Protein AF-A0A4R4JFX0-F1 (afdb_monomer_lite)

Foldseek 3Di:
DDWDKDWPQVVCCVPVVSPLCVVCVVVVHDSVVSVVSNVQRWMATPNDIGGDDDDDDDPVVPPD

Radius of gyration: 14.71 Å; chains: 1; bounding box: 25×23×48 Å

Secondary structure (DSSP, 8-state):
----EEEHHHHHHHHHTT-HHHHHHHTTS-HHHHHHHHHTT-EEETTEEE--------GGGG--

pLDDT: mean 90.26, std 14.13, range [42.56, 98.38]

Structure (mmCIF, N/CA/C/O backbone):
data_AF-A0A4R4JFX0-F1
#
_entry.id   AF-A0A4R4JFX0-F1
#
loop_
_atom_site.group_PDB
_atom_site.id
_atom_site.type_symbol
_atom_site.label_atom_id
_atom_site.label_alt_id
_atom_site.label_comp_id
_atom_site.label_asym_id
_atom_site.label_entity_id
_atom_site.label_seq_id
_atom_site.pdbx_PDB_ins_code
_atom_site.Cartn_x
_atom_site.Cartn_y
_atom_site.Cartn_z
_atom_site.occupancy
_atom_site.B_iso_or_equiv
_atom_site.auth_seq_id
_atom_site.auth_comp_id
_atom_site.auth_asym_id
_atom_site.auth_atom_id
_atom_site.pdbx_PDB_model_num
ATOM 1 N N . MET A 1 1 ? -18.453 -15.924 -5.268 1.00 42.56 1 MET A N 1
ATOM 2 C CA . MET A 1 1 ? -17.644 -15.103 -4.341 1.00 42.56 1 MET A CA 1
ATOM 3 C C . MET A 1 1 ? -17.095 -13.923 -5.124 1.00 42.56 1 MET A C 1
ATOM 5 O O . MET A 1 1 ? -16.291 -14.143 -6.025 1.00 42.56 1 MET A O 1
ATOM 9 N N . ASN A 1 2 ? -17.580 -1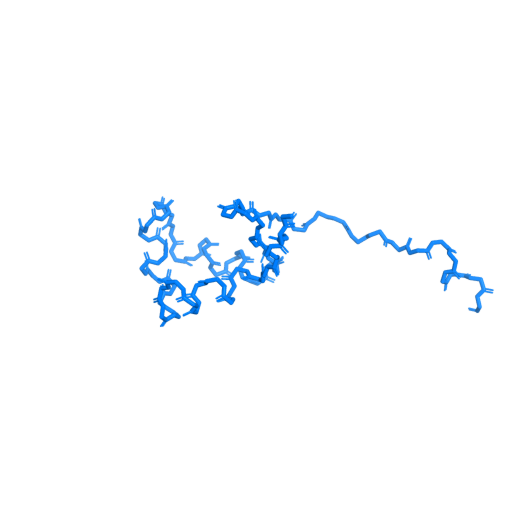2.710 -4.855 1.00 53.88 2 ASN A N 1
ATOM 10 C CA . ASN A 1 2 ? -17.060 -11.499 -5.491 1.00 53.88 2 ASN A CA 1
ATOM 11 C C . ASN A 1 2 ? -15.643 -11.262 -4.966 1.00 53.88 2 ASN A C 1
ATOM 13 O O . ASN A 1 2 ? -15.466 -11.011 -3.780 1.00 53.88 2 ASN A O 1
ATOM 17 N N . ARG A 1 3 ? -14.633 -11.410 -5.826 1.00 57.41 3 ARG A N 1
ATOM 18 C CA . ARG A 1 3 ? -13.255 -11.062 -5.471 1.00 57.41 3 ARG A CA 1
ATOM 19 C C . ARG A 1 3 ? -13.153 -9.544 -5.515 1.00 57.41 3 ARG A C 1
ATOM 21 O O . ARG A 1 3 ? -13.165 -8.972 -6.601 1.00 57.41 3 ARG A O 1
ATOM 28 N N . GLN A 1 4 ? -13.090 -8.902 -4.356 1.00 75.94 4 GLN A N 1
ATOM 29 C CA . GLN A 1 4 ? -12.814 -7.475 -4.279 1.00 75.94 4 GLN A CA 1
ATOM 30 C C . GLN A 1 4 ? -11.299 -7.296 -4.399 1.00 75.94 4 GLN A C 1
ATOM 32 O O . GLN A 1 4 ? -10.548 -7.697 -3.511 1.00 75.94 4 GLN A O 1
ATOM 37 N N . CYS A 1 5 ? -10.850 -6.805 -5.555 1.00 91.00 5 CYS A N 1
ATOM 38 C CA . CYS A 1 5 ? -9.477 -6.359 -5.760 1.00 91.00 5 CYS A CA 1
ATOM 39 C C . CYS A 1 5 ? -9.470 -4.840 -5.869 1.00 91.00 5 CYS A C 1
ATOM 41 O O . CYS A 1 5 ? -10.196 -4.268 -6.682 1.00 91.00 5 CYS A O 1
ATOM 43 N N . GLU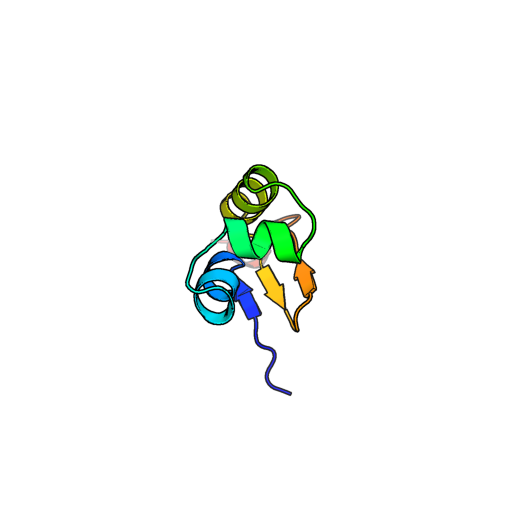 A 1 6 ? -8.635 -4.199 -5.069 1.00 94.69 6 GLU A N 1
ATOM 44 C CA . GLU A 1 6 ? -8.492 -2.749 -5.067 1.00 94.69 6 GLU A CA 1
ATOM 45 C C . GLU A 1 6 ? -7.042 -2.357 -4.812 1.00 94.69 6 GLU A C 1
ATOM 47 O O . GLU A 1 6 ? -6.238 -3.144 -4.301 1.00 94.69 6 GLU A O 1
ATOM 52 N N . THR A 1 7 ? -6.679 -1.139 -5.194 1.00 97.56 7 THR A N 1
ATOM 53 C CA . THR A 1 7 ? -5.378 -0.588 -4.819 1.00 97.56 7 THR A CA 1
ATOM 54 C C . THR A 1 7 ? -5.318 -0.386 -3.306 1.00 97.56 7 THR A C 1
ATOM 56 O O . THR A 1 7 ? -6.328 -0.120 -2.653 1.00 97.56 7 THR A O 1
ATOM 59 N N . LEU A 1 8 ? -4.116 -0.442 -2.727 1.00 97.75 8 LEU A N 1
ATOM 60 C CA . LEU A 1 8 ? -3.937 -0.132 -1.307 1.00 97.75 8 LEU A CA 1
ATOM 61 C C . LEU A 1 8 ? -4.479 1.266 -0.961 1.00 97.75 8 LEU A C 1
ATOM 63 O O . LEU A 1 8 ? -5.019 1.468 0.123 1.00 97.75 8 LEU A O 1
ATOM 67 N N . LYS A 1 9 ? -4.361 2.229 -1.883 1.00 97.94 9 LYS A N 1
ATOM 68 C CA . LYS A 1 9 ? -4.879 3.580 -1.669 1.00 97.94 9 LYS A CA 1
ATOM 69 C C . LYS A 1 9 ? -6.404 3.578 -1.512 1.00 97.94 9 LYS A C 1
ATOM 71 O O . LYS A 1 9 ? -6.898 4.161 -0.554 1.00 97.94 9 LYS A O 1
ATOM 76 N N . GLU A 1 10 ? -7.127 2.908 -2.406 1.00 97.62 10 GLU A N 1
ATOM 77 C CA . GLU A 1 10 ? -8.593 2.804 -2.343 1.00 97.62 10 GLU A CA 1
ATOM 78 C C . GLU A 1 10 ? -9.057 2.090 -1.070 1.00 97.62 10 GLU A C 1
ATOM 80 O O . GLU A 1 10 ? -9.993 2.550 -0.413 1.00 97.62 10 GLU A O 1
ATOM 85 N N . TYR A 1 11 ? -8.340 1.039 -0.662 1.00 97.12 11 TYR A N 1
ATOM 86 C CA . TYR A 1 11 ? -8.617 0.339 0.589 1.00 97.12 11 TYR A CA 1
ATOM 87 C C . TYR A 1 11 ? -8.465 1.271 1.803 1.00 97.12 11 TYR A C 1
ATOM 89 O O . TYR A 1 11 ? -9.335 1.332 2.674 1.00 97.12 11 TYR A O 1
ATOM 97 N N . ILE A 1 12 ? -7.386 2.059 1.857 1.00 97.62 12 ILE A N 1
ATOM 98 C CA . ILE A 1 12 ? -7.168 3.047 2.926 1.00 97.62 12 ILE A CA 1
ATOM 99 C C . ILE A 1 12 ? -8.244 4.139 2.888 1.00 97.62 12 ILE A C 1
ATOM 101 O O . ILE A 1 12 ? -8.756 4.534 3.937 1.00 97.62 12 ILE A O 1
ATOM 105 N N . ASP A 1 13 ? -8.619 4.617 1.702 1.00 97.75 13 ASP A N 1
ATOM 106 C CA . ASP A 1 13 ? -9.672 5.619 1.545 1.00 97.75 13 ASP A CA 1
ATOM 107 C C . ASP A 1 13 ? -11.012 5.097 2.102 1.00 97.75 13 ASP A C 1
ATOM 109 O O . ASP A 1 13 ? -11.643 5.778 2.913 1.00 97.75 13 ASP A O 1
ATOM 113 N N . 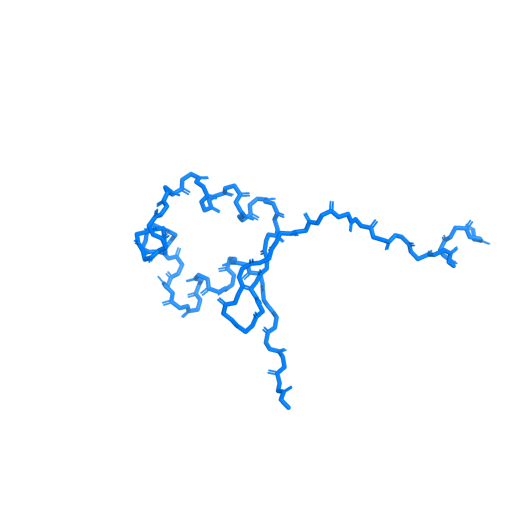ARG A 1 14 ? -11.401 3.859 1.764 1.00 96.31 14 ARG A N 1
ATOM 114 C CA . ARG A 1 14 ? -12.673 3.253 2.193 1.00 96.31 14 ARG A CA 1
ATOM 115 C C . ARG A 1 14 ? -12.703 2.868 3.674 1.00 96.31 14 ARG A C 1
ATOM 117 O O . ARG A 1 14 ? -13.707 3.110 4.338 1.00 96.31 14 ARG A O 1
ATOM 124 N N . HIS A 1 15 ? -11.638 2.260 4.193 1.00 96.12 15 HIS A N 1
ATOM 125 C CA . HIS A 1 15 ? -11.642 1.651 5.533 1.00 96.12 15 HIS A CA 1
ATOM 126 C C . HIS A 1 15 ? -11.013 2.543 6.614 1.00 96.12 15 HIS A C 1
ATOM 128 O O . HIS A 1 15 ? -11.308 2.396 7.801 1.00 96.12 15 HIS A O 1
ATOM 134 N N . PHE A 1 16 ? -10.170 3.499 6.218 1.00 96.88 16 PHE A N 1
ATOM 135 C CA . PHE A 1 16 ? -9.442 4.386 7.129 1.00 96.88 16 PHE A CA 1
ATOM 136 C C . PHE A 1 16 ? -9.716 5.873 6.856 1.00 96.88 16 PHE A C 1
ATOM 138 O O . PHE A 1 16 ? -9.076 6.725 7.475 1.00 96.88 16 PHE A O 1
ATOM 145 N N . GLY A 1 17 ? -10.660 6.203 5.965 1.00 96.69 17 GLY A N 1
ATOM 146 C CA . GLY A 1 17 ? -11.009 7.585 5.620 1.00 96.69 17 GLY A CA 1
ATOM 147 C C . GLY A 1 17 ? -9.851 8.343 4.969 1.00 96.69 17 GLY A C 1
ATOM 148 O O . GLY A 1 17 ? -9.678 9.534 5.210 1.00 96.69 17 GLY A O 1
ATOM 149 N N . GLY A 1 18 ? -8.985 7.632 4.241 1.00 95.94 18 GLY A N 1
ATOM 150 C CA . GLY A 1 18 ? -7.785 8.188 3.606 1.00 95.94 18 GLY A CA 1
ATOM 151 C C . GLY A 1 18 ? -6.619 8.426 4.570 1.00 95.94 18 GLY A C 1
ATOM 152 O O . GLY A 1 18 ? -5.549 8.882 4.162 1.00 95.94 18 GLY A O 1
ATOM 153 N N . ASN A 1 19 ? -6.782 8.095 5.856 1.00 97.56 19 ASN A N 1
ATOM 154 C CA . ASN A 1 19 ? -5.755 8.305 6.866 1.00 97.56 19 ASN A CA 1
ATOM 155 C C . ASN A 1 19 ? -4.692 7.193 6.826 1.00 97.56 19 ASN A C 1
ATOM 157 O O . ASN A 1 19 ? -4.794 6.168 7.507 1.00 97.56 19 ASN A O 1
ATOM 161 N N . GLN A 1 20 ? -3.632 7.429 6.050 1.00 97.12 20 GLN A N 1
ATOM 162 C CA . GLN A 1 20 ? -2.499 6.506 5.917 1.00 97.12 20 GLN A CA 1
ATOM 163 C C . GLN A 1 20 ? -1.784 6.242 7.250 1.00 97.12 20 GLN A C 1
ATOM 165 O O . GLN A 1 20 ? -1.326 5.126 7.480 1.00 97.12 20 GLN A O 1
ATOM 170 N N . SER A 1 21 ? -1.718 7.228 8.152 1.00 97.31 21 SER A N 1
ATOM 171 C CA . SER A 1 21 ? -1.102 7.060 9.476 1.00 97.31 21 SER A CA 1
ATOM 172 C C . SER A 1 21 ? -1.905 6.106 10.358 1.00 97.31 21 SER A C 1
ATOM 174 O O . SER A 1 21 ? -1.322 5.262 11.035 1.00 97.31 21 SER A O 1
ATOM 176 N N . LYS A 1 22 ? -3.241 6.189 10.314 1.00 98.12 22 LYS A N 1
ATOM 177 C CA . LYS A 1 22 ? -4.135 5.263 11.025 1.00 98.12 22 LYS A CA 1
ATOM 178 C C . LYS A 1 22 ? -3.990 3.837 10.491 1.00 98.12 22 LYS A C 1
ATOM 180 O O . LYS A 1 22 ? -3.923 2.898 11.277 1.00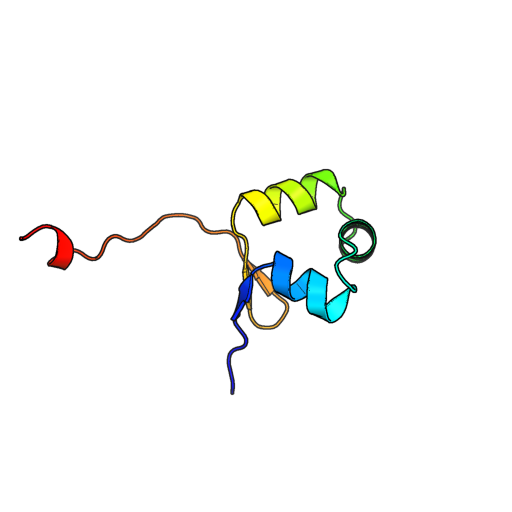 98.12 22 LYS A O 1
ATOM 185 N N . PHE A 1 23 ? -3.885 3.682 9.171 1.00 98.12 23 PHE A N 1
ATOM 186 C CA . PHE A 1 23 ? -3.591 2.386 8.557 1.00 98.12 23 PHE A CA 1
ATOM 187 C C . PHE A 1 23 ? -2.214 1.848 8.979 1.00 98.12 23 PHE A C 1
ATOM 189 O O . PHE A 1 23 ? -2.104 0.691 9.372 1.00 98.12 23 PHE A O 1
ATOM 196 N N . ALA A 1 24 ? -1.175 2.689 8.972 1.00 98.31 24 A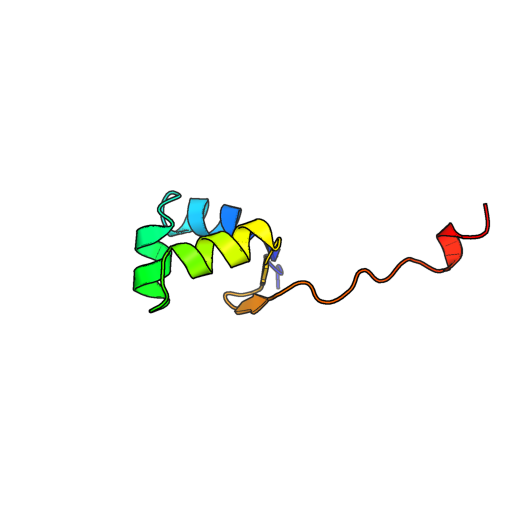LA A N 1
ATOM 197 C CA . ALA A 1 24 ? 0.171 2.305 9.397 1.00 98.31 24 ALA A CA 1
ATOM 198 C C . ALA A 1 24 ? 0.196 1.801 10.850 1.00 98.31 24 ALA A C 1
ATOM 200 O O . ALA A 1 24 ? 0.782 0.756 11.128 1.00 98.31 24 ALA A O 1
ATOM 201 N N . GLN A 1 25 ? -0.500 2.500 11.755 1.00 98.25 25 GLN A N 1
ATOM 202 C CA . GLN A 1 25 ? -0.661 2.086 13.153 1.00 98.25 25 GLN A CA 1
ATOM 203 C C . GLN A 1 25 ? -1.379 0.738 13.271 1.00 98.25 25 GLN A C 1
ATOM 205 O O . GLN A 1 25 ? -0.913 -0.127 14.005 1.00 98.25 25 GLN A O 1
ATOM 210 N N . HIS A 1 26 ? -2.470 0.546 12.522 1.00 97.56 26 HIS A N 1
ATOM 211 C CA . HIS A 1 26 ? -3.222 -0.711 12.503 1.00 97.56 26 HIS A CA 1
ATOM 212 C C . HIS A 1 26 ? -2.382 -1.897 12.001 1.00 97.56 26 HIS A C 1
ATOM 214 O O . HIS A 1 26 ? -2.509 -3.001 12.514 1.00 97.56 26 HIS A O 1
ATOM 220 N N . MET A 1 27 ? -1.496 -1.659 11.031 1.00 96.88 27 MET A N 1
ATOM 221 C CA . MET A 1 27 ? -0.598 -2.671 10.464 1.00 96.88 27 MET A CA 1
ATOM 222 C C . MET A 1 27 ? 0.732 -2.815 11.219 1.00 96.88 27 MET A C 1
ATOM 224 O O . MET A 1 27 ? 1.567 -3.621 10.815 1.00 96.88 27 MET A O 1
ATOM 228 N N . HIS A 1 28 ? 0.959 -2.028 12.276 1.00 97.75 28 HIS A N 1
ATOM 229 C CA . HIS A 1 28 ? 2.219 -1.980 13.025 1.00 97.75 28 HIS A CA 1
ATOM 230 C C . HIS A 1 28 ? 3.458 -1.696 12.150 1.00 97.75 28 HIS A C 1
ATOM 232 O O . HIS A 1 28 ? 4.537 -2.248 12.366 1.00 97.75 28 HIS A O 1
ATOM 238 N N . VAL A 1 29 ? 3.314 -0.809 11.162 1.00 98.12 29 VAL A N 1
ATOM 239 C CA . VAL A 1 29 ? 4.406 -0.357 10.283 1.00 98.12 29 VAL A CA 1
ATOM 240 C C . VAL A 1 29 ? 4.556 1.162 10.314 1.00 98.12 29 VAL A C 1
ATOM 242 O O . VAL A 1 29 ? 3.718 1.886 10.847 1.00 98.12 29 VAL A O 1
ATOM 245 N N . THR A 1 30 ? 5.630 1.677 9.718 1.00 98.06 30 THR A N 1
ATOM 246 C CA . THR A 1 30 ? 5.840 3.124 9.617 1.00 98.06 30 THR A CA 1
ATOM 247 C C . THR A 1 30 ? 4.993 3.741 8.492 1.00 98.06 30 THR A C 1
ATOM 249 O O . THR A 1 30 ? 4.771 3.095 7.462 1.00 98.06 30 THR A O 1
ATOM 252 N N . PRO A 1 31 ? 4.565 5.014 8.605 1.00 97.38 31 PRO A N 1
ATOM 253 C CA . PRO A 1 31 ? 3.881 5.712 7.511 1.00 97.38 31 PRO A CA 1
ATOM 254 C C . PRO A 1 31 ? 4.704 5.751 6.214 1.00 97.38 31 PRO A C 1
ATOM 256 O O . PRO A 1 31 ? 4.152 5.660 5.120 1.00 97.38 31 PRO A O 1
ATOM 259 N N . GLN A 1 32 ? 6.036 5.814 6.318 1.00 97.81 32 GLN A N 1
ATOM 260 C CA . GLN A 1 32 ? 6.931 5.769 5.158 1.00 97.81 32 GLN A CA 1
ATOM 261 C C . GLN A 1 32 ? 6.862 4.418 4.438 1.00 97.81 32 GLN A C 1
ATOM 263 O O . GLN A 1 32 ? 6.965 4.371 3.213 1.00 97.81 32 GLN A O 1
ATOM 268 N N . GLN A 1 33 ? 6.671 3.318 5.174 1.00 98.19 33 GLN A N 1
ATOM 269 C CA . GLN A 1 33 ? 6.483 1.997 4.580 1.00 98.19 33 GLN A CA 1
ATOM 270 C C . GLN A 1 33 ? 5.169 1.926 3.789 1.00 98.19 33 GLN A C 1
ATOM 272 O O . GLN A 1 33 ? 5.161 1.424 2.666 1.00 98.19 33 GLN A O 1
ATOM 277 N N . VAL A 1 34 ? 4.086 2.498 4.324 1.00 98.12 34 VAL A N 1
ATOM 278 C CA . VAL A 1 34 ? 2.794 2.599 3.623 1.00 98.12 34 VAL A CA 1
ATOM 279 C C . VAL A 1 34 ? 2.922 3.446 2.359 1.00 98.12 34 VAL A C 1
ATOM 281 O O . VAL A 1 34 ? 2.477 3.024 1.293 1.00 98.12 34 VAL A O 1
ATOM 284 N N . ALA A 1 35 ? 3.601 4.592 2.439 1.00 97.94 35 ALA A N 1
ATOM 285 C CA . ALA A 1 35 ? 3.865 5.433 1.274 1.00 97.94 35 ALA A CA 1
ATOM 286 C C . ALA A 1 35 ? 4.646 4.676 0.183 1.00 97.94 35 ALA A C 1
ATOM 288 O O . ALA A 1 35 ? 4.300 4.769 -0.995 1.00 97.94 35 ALA A O 1
ATOM 289 N N . LYS A 1 36 ? 5.644 3.862 0.563 1.00 98.38 36 LYS A N 1
ATOM 290 C CA . LYS A 1 36 ? 6.370 2.982 -0.372 1.00 98.38 36 LYS A CA 1
ATOM 291 C C . LYS A 1 36 ? 5.454 1.948 -1.027 1.00 98.38 36 LYS A C 1
ATOM 293 O O . LYS A 1 36 ? 5.593 1.694 -2.220 1.00 98.38 36 LYS A O 1
ATOM 298 N N . TRP A 1 37 ? 4.527 1.352 -0.280 1.00 98.31 37 TRP A N 1
ATOM 299 C CA . TRP A 1 37 ? 3.563 0.398 -0.832 1.00 98.31 37 TRP A CA 1
ATOM 300 C C . TRP A 1 37 ? 2.598 1.053 -1.823 1.00 98.31 37 TRP A C 1
ATOM 302 O O . TRP A 1 37 ? 2.372 0.508 -2.903 1.00 98.31 37 TRP A O 1
ATOM 312 N N . ILE A 1 38 ? 2.088 2.245 -1.498 1.00 97.94 38 ILE A N 1
ATOM 313 C CA . ILE A 1 38 ? 1.219 3.024 -2.392 1.00 97.94 38 ILE A CA 1
ATOM 314 C C . ILE A 1 38 ? 1.974 3.393 -3.674 1.00 97.94 38 ILE A C 1
ATOM 316 O O . ILE A 1 38 ? 1.491 3.109 -4.765 1.00 97.94 38 ILE A O 1
ATOM 320 N N . ALA A 1 39 ? 3.185 3.949 -3.557 1.00 97.81 39 ALA A N 1
ATOM 321 C CA . ALA A 1 39 ? 4.024 4.283 -4.711 1.00 97.81 39 ALA A CA 1
ATOM 322 C C . ALA A 1 39 ? 4.387 3.045 -5.554 1.00 97.81 39 ALA A C 1
ATOM 324 O O . ALA A 1 39 ? 4.514 3.126 -6.773 1.00 97.81 39 ALA A O 1
ATOM 325 N N . GLY A 1 40 ? 4.517 1.883 -4.909 1.00 97.12 40 GLY A N 1
ATOM 326 C CA . GLY A 1 40 ? 4.743 0.595 -5.558 1.00 97.12 40 GLY A CA 1
ATOM 327 C C . GLY A 1 40 ? 3.496 -0.044 -6.178 1.00 97.12 40 GLY A C 1
ATOM 328 O O . GLY A 1 40 ? 3.590 -1.188 -6.619 1.00 97.12 40 GLY A O 1
ATOM 329 N N . ASN A 1 41 ? 2.345 0.640 -6.190 1.00 96.81 41 ASN A N 1
ATOM 330 C CA . ASN A 1 41 ? 1.061 0.139 -6.694 1.00 96.81 41 ASN A CA 1
ATOM 331 C C . ASN A 1 41 ? 0.634 -1.199 -6.062 1.00 96.81 41 ASN A C 1
ATOM 333 O O . ASN A 1 41 ? 0.150 -2.099 -6.750 1.00 96.81 41 ASN A O 1
ATOM 337 N N . TRP A 1 42 ? 0.854 -1.355 -4.754 1.00 98.06 42 TRP A N 1
ATOM 338 C CA . TRP A 1 42 ? 0.406 -2.539 -4.022 1.00 98.06 42 TRP A CA 1
ATOM 339 C C . TRP A 1 42 ? -1.126 -2.620 -4.007 1.00 98.06 42 TRP A C 1
ATOM 341 O O . TRP A 1 42 ? -1.813 -1.595 -4.014 1.00 98.06 42 TRP A O 1
ATOM 351 N N . ILE A 1 43 ? -1.656 -3.842 -3.997 1.00 97.44 43 ILE A N 1
ATOM 352 C CA . ILE A 1 43 ? -3.097 -4.122 -4.076 1.00 97.44 43 ILE A CA 1
ATOM 353 C C . ILE A 1 43 ? -3.553 -4.947 -2.878 1.00 97.44 43 ILE A C 1
ATOM 355 O O . ILE A 1 43 ? -2.767 -5.707 -2.314 1.00 97.44 43 ILE A O 1
ATOM 359 N N . VAL A 1 44 ? -4.826 -4.829 -2.520 1.00 97.06 44 VAL A N 1
ATOM 360 C CA . VAL A 1 44 ? -5.478 -5.656 -1.504 1.00 97.06 44 VAL A CA 1
ATOM 361 C C . VAL A 1 44 ? -6.458 -6.599 -2.199 1.00 97.06 44 VAL A C 1
ATOM 363 O O . VAL A 1 44 ? -7.232 -6.180 -3.061 1.00 97.06 44 VAL A O 1
ATOM 366 N N . VAL A 1 45 ? -6.397 -7.885 -1.854 1.00 96.06 45 VAL A N 1
ATOM 367 C CA . VAL A 1 45 ? -7.327 -8.916 -2.334 1.00 96.06 45 VAL A CA 1
ATOM 368 C C . VAL A 1 45 ? -7.767 -9.748 -1.139 1.00 96.06 45 VAL A C 1
ATOM 370 O O . VAL A 1 45 ? -6.934 -10.416 -0.532 1.00 96.06 45 VAL A O 1
ATOM 373 N N . ASN A 1 46 ? -9.065 -9.722 -0.821 1.00 93.00 46 ASN A N 1
ATOM 374 C CA . ASN A 1 46 ? -9.637 -10.408 0.348 1.00 93.00 46 ASN A CA 1
ATOM 375 C C . ASN A 1 46 ? -8.835 -10.122 1.637 1.00 93.00 46 ASN A C 1
ATOM 377 O O . ASN A 1 46 ? -8.362 -11.050 2.289 1.00 93.00 46 ASN A O 1
ATOM 381 N N . ASP A 1 47 ? -8.606 -8.839 1.930 1.00 91.88 47 ASP A N 1
ATOM 382 C CA . ASP A 1 47 ? -7.850 -8.345 3.095 1.00 91.88 47 ASP A CA 1
ATOM 383 C C . ASP A 1 47 ? -6.360 -8.737 3.148 1.00 91.88 47 ASP A C 1
ATOM 385 O O . ASP A 1 47 ? -5.661 -8.441 4.116 1.00 91.88 47 ASP A O 1
ATOM 389 N N . ILE A 1 48 ? -5.827 -9.345 2.083 1.00 95.31 48 ILE A N 1
ATOM 390 C CA . ILE A 1 48 ? -4.404 -9.669 1.957 1.00 95.31 48 ILE A CA 1
ATOM 391 C C . ILE A 1 48 ? -3.721 -8.637 1.062 1.00 95.31 48 ILE A C 1
ATOM 393 O O . ILE A 1 48 ? -4.153 -8.368 -0.061 1.00 95.31 48 ILE A O 1
ATOM 397 N N . LEU A 1 49 ? -2.614 -8.084 1.554 1.00 96.88 49 LEU A N 1
ATOM 398 C CA . LEU A 1 49 ? -1.801 -7.099 0.854 1.00 96.88 49 LEU A CA 1
ATOM 399 C C . LEU A 1 49 ? -0.766 -7.779 -0.066 1.00 96.88 49 LEU A C 1
ATOM 401 O O . LEU A 1 49 ? 0.100 -8.523 0.394 1.00 96.88 49 LEU A O 1
ATOM 405 N N . TYR A 1 50 ? -0.810 -7.473 -1.363 1.00 97.38 50 TYR A N 1
ATOM 406 C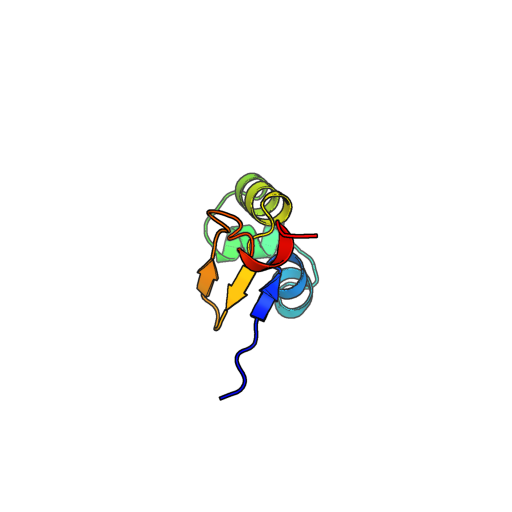 CA . TYR A 1 50 ? 0.087 -8.012 -2.387 1.00 97.38 50 TYR A CA 1
ATOM 407 C C . TYR A 1 50 ? 0.973 -6.935 -3.013 1.00 97.38 50 TYR A C 1
ATOM 409 O O . TYR A 1 50 ? 0.560 -5.800 -3.249 1.00 97.38 50 TYR A O 1
ATOM 417 N N . SER A 1 51 ? 2.195 -7.343 -3.363 1.00 96.75 51 SER A N 1
ATOM 418 C CA . SER A 1 51 ? 3.160 -6.510 -4.083 1.00 96.75 51 SER A CA 1
ATOM 419 C C . SER A 1 51 ? 3.272 -6.942 -5.547 1.00 96.75 51 SER A C 1
ATOM 421 O O . SER A 1 51 ? 3.521 -8.125 -5.808 1.00 96.75 51 SER A O 1
ATOM 423 N N . PRO A 1 52 ? 3.143 -6.021 -6.517 1.00 95.19 52 PRO A N 1
ATOM 424 C CA . PRO A 1 52 ? 3.471 -6.307 -7.905 1.00 95.19 52 PRO A CA 1
ATOM 425 C C . PRO A 1 52 ? 4.935 -6.740 -8.013 1.00 95.19 52 PRO A C 1
ATOM 427 O O . PRO A 1 52 ? 5.827 -6.074 -7.488 1.00 95.19 52 PRO A O 1
ATOM 430 N N . LYS A 1 53 ? 5.195 -7.872 -8.678 1.00 95.00 53 LYS A N 1
ATOM 431 C CA . LYS A 1 53 ? 6.564 -8.388 -8.856 1.00 95.00 53 LYS A CA 1
ATOM 432 C C . LYS A 1 53 ? 7.111 -8.124 -10.246 1.00 95.00 53 LYS A C 1
ATOM 434 O O . LYS A 1 53 ? 8.178 -7.538 -10.384 1.00 95.00 53 LYS A O 1
ATOM 439 N N . ARG A 1 54 ? 6.406 -8.585 -11.277 1.00 91.62 54 ARG A N 1
ATOM 440 C CA . ARG A 1 54 ? 6.799 -8.415 -12.678 1.00 91.62 54 ARG A CA 1
ATOM 441 C C . ARG A 1 54 ? 5.554 -8.230 -13.524 1.00 91.62 54 ARG A C 1
ATOM 443 O O . ARG A 1 54 ? 4.534 -8.872 -13.275 1.00 91.62 54 ARG A O 1
ATOM 450 N N . ARG A 1 55 ? 5.652 -7.367 -14.532 1.00 89.00 55 ARG A N 1
ATOM 451 C CA . ARG A 1 55 ? 4.659 -7.300 -15.599 1.00 89.00 55 ARG A CA 1
ATOM 452 C C . ARG A 1 55 ? 4.866 -8.518 -16.492 1.00 89.00 55 ARG A C 1
ATOM 454 O O . ARG A 1 55 ? 5.978 -8.752 -16.950 1.00 89.00 55 ARG A O 1
ATOM 461 N N . ILE A 1 56 ? 3.809 -9.284 -16.719 1.00 86.75 56 ILE A N 1
ATOM 462 C CA . ILE A 1 56 ? 3.811 -10.322 -17.747 1.00 86.75 56 ILE A CA 1
ATOM 463 C C . ILE A 1 56 ? 3.265 -9.669 -19.010 1.00 86.75 56 ILE A C 1
ATOM 465 O O . ILE A 1 56 ? 2.080 -9.342 -19.088 1.00 86.75 56 ILE A O 1
ATOM 469 N N . GLU A 1 57 ? 4.150 -9.385 -19.959 1.00 85.06 57 GLU A N 1
ATOM 470 C CA . GLU A 1 57 ? 3.739 -8.911 -21.276 1.00 85.06 57 GLU A CA 1
ATOM 471 C C . GLU A 1 57 ? 3.083 -10.063 -22.030 1.00 85.06 57 GLU A C 1
ATOM 473 O O . GLU A 1 57 ? 3.566 -11.195 -22.027 1.00 85.06 57 GLU A O 1
ATOM 478 N N . ASN A 1 58 ? 1.934 -9.792 -22.644 1.00 81.06 58 ASN A N 1
ATOM 479 C CA . ASN A 1 58 ? 1.241 -10.813 -23.408 1.00 81.06 58 ASN A CA 1
ATOM 480 C C . ASN A 1 58 ? 2.007 -11.034 -24.720 1.00 81.06 58 ASN A C 1
ATOM 482 O O . ASN A 1 58 ? 2.146 -10.093 -25.503 1.00 81.06 58 ASN A O 1
ATOM 486 N N . ALA A 1 59 ? 2.486 -12.256 -24.967 1.00 68.12 59 ALA A N 1
ATOM 487 C CA . ALA A 1 59 ? 3.328 -12.587 -26.122 1.00 68.12 59 ALA A CA 1
ATOM 488 C C . ALA A 1 59 ? 2.683 -12.227 -27.477 1.00 68.12 59 ALA A C 1
ATOM 490 O O . ALA A 1 59 ? 3.382 -11.971 -28.454 1.00 68.12 59 ALA A O 1
ATOM 491 N N . TYR A 1 60 ? 1.350 -12.139 -27.530 1.00 65.50 60 TYR A N 1
ATOM 492 C CA . TYR A 1 60 ? 0.599 -11.723 -28.718 1.00 65.50 60 TYR A CA 1
ATOM 493 C C . TYR A 1 60 ? 0.710 -10.225 -29.054 1.00 65.50 60 TYR A C 1
ATOM 495 O O . TYR A 1 60 ? 0.307 -9.824 -30.139 1.00 65.50 60 TYR A O 1
ATOM 503 N N . ARG A 1 61 ? 1.250 -9.386 -28.158 1.00 59.06 61 ARG A N 1
ATOM 504 C CA . ARG A 1 61 ? 1.368 -7.931 -28.366 1.00 59.06 61 ARG A CA 1
ATOM 505 C C . ARG A 1 61 ? 2.683 -7.515 -29.052 1.00 59.06 61 ARG A C 1
ATOM 507 O O . ARG A 1 61 ? 2.824 -6.355 -29.403 1.00 59.06 61 ARG A O 1
ATOM 514 N N . LEU A 1 62 ? 3.611 -8.457 -29.259 1.00 61.72 62 LEU A N 1
ATOM 515 C CA . LEU A 1 62 ? 4.933 -8.239 -29.874 1.00 61.72 62 LEU A CA 1
ATOM 516 C C . LEU A 1 62 ? 4.999 -8.638 -31.365 1.00 61.72 62 LEU A C 1
ATOM 518 O O . LEU A 1 62 ? 6.079 -8.631 -31.945 1.00 61.72 62 LEU A O 1
ATOM 522 N N . ARG A 1 63 ? 3.875 -9.045 -31.977 1.00 56.97 63 ARG A N 1
ATOM 523 C CA . ARG A 1 63 ? 3.805 -9.473 -33.392 1.00 56.97 63 ARG A CA 1
ATOM 524 C C . ARG A 1 63 ? 3.103 -8.477 -34.327 1.00 56.97 63 ARG A C 1
ATOM 526 O O . ARG A 1 63 ? 2.799 -8.855 -35.454 1.00 56.97 63 ARG A O 1
ATOM 533 N N . ASN A 1 64 ? 2.857 -7.251 -33.870 1.00 52.09 64 ASN A N 1
ATOM 534 C CA . ASN A 1 64 ? 2.330 -6.164 -34.699 1.00 52.09 64 ASN A CA 1
ATOM 535 C C . ASN A 1 64 ? 3.377 -5.067 -34.837 1.00 52.09 64 ASN A C 1
ATOM 537 O O . ASN A 1 64 ? 3.894 -4.651 -33.775 1.00 52.09 64 ASN A O 1
#

InterPro domains:
  IPR010982 Lambda repressor-like, DNA-binding domain superfamily [G3DSA:1.10.260.40] (4-62)

Organism: NCBI:txid2100167

Sequence (64 aa):
MNRQCETLKEYIDRHFGGNQSKFAQHMHVTPQQVAKWIAGNWIVVNDILYSPKRRIENAYRLRN